Protein AF-A0A8J7ECM5-F1 (afdb_monomer)

pLDDT: mean 88.86, std 8.04, range [59.78, 97.81]

Sequence (67 aa):
MAVNCAVDCKDGCVLGDDCPNLKYTEAATKFITDTSLDQMLAMADEAVRRKMIERASQPPKWVLPEG

Secondary structure (DSSP, 8-state):
----TTTTTTTS-TTGGG-TTGGGHHHHHHHHHHS-HHHHHHHHHHHHHHHHHHHHHSPP---PPP-

Solvent-accessible surface area (backbone atoms only — not comparable to full-atom values): 4369 Å² total; per-residue (Å²): 137,88,81,52,63,87,68,68,26,72,92,47,67,82,57,59,92,72,38,90,61,59,87,45,48,65,60,51,52,47,48,62,71,75,45,51,71,69,56,53,50,53,53,52,52,49,54,51,52,52,52,52,52,51,57,71,72,46,78,86,83,83,78,80,80,85,129

Mean predicted aligned error: 7.89 Å

Foldseek 3Di:
DDDPCVPRQPVHDPVVVPPPCPVCVVVVVCCVVVADPVNVVVVVVVVVVVVVVVVVPDDDDDDDDDD

Structure (mmCIF, N/CA/C/O backbone):
data_AF-A0A8J7ECM5-F1
#
_entry.id   AF-A0A8J7ECM5-F1
#
loop_
_atom_site.group_PDB
_atom_site.id
_atom_site.type_symbol
_atom_site.label_atom_id
_atom_site.label_alt_id
_atom_site.label_comp_id
_atom_site.label_asym_id
_atom_site.label_entity_id
_atom_site.label_seq_id
_atom_site.pdbx_PDB_ins_code
_atom_site.Cartn_x
_atom_site.Cartn_y
_atom_site.Cartn_z
_atom_site.occupancy
_atom_site.B_iso_or_equiv
_atom_site.auth_seq_id
_atom_site.auth_comp_id
_atom_site.auth_asym_id
_atom_site.auth_atom_id
_atom_site.pdbx_PDB_model_num
ATOM 1 N N . MET A 1 1 ? -6.672 -25.078 -1.959 1.00 59.78 1 MET A N 1
ATOM 2 C CA . MET A 1 1 ? -6.688 -24.030 -3.000 1.00 59.78 1 MET A CA 1
ATOM 3 C C . MET A 1 1 ? -5.861 -22.871 -2.469 1.00 59.78 1 MET A C 1
ATOM 5 O O . MET A 1 1 ? -6.120 -22.462 -1.346 1.00 59.78 1 MET A O 1
ATOM 9 N N . ALA A 1 2 ? -4.825 -22.420 -3.176 1.00 79.81 2 ALA A N 1
ATOM 10 C CA . ALA A 1 2 ? -4.061 -21.242 -2.762 1.00 79.81 2 ALA A CA 1
ATOM 11 C C . ALA A 1 2 ? -4.744 -19.995 -3.338 1.00 79.81 2 ALA A C 1
ATOM 13 O O . ALA A 1 2 ? -4.976 -19.951 -4.543 1.00 79.81 2 ALA A O 1
ATOM 14 N N . VAL A 1 3 ? -5.092 -19.026 -2.491 1.00 82.56 3 VAL A N 1
ATOM 15 C CA . VAL A 1 3 ? -5.661 -17.741 -2.924 1.00 82.56 3 VAL A CA 1
ATOM 16 C C . VAL A 1 3 ? -4.521 -16.799 -3.284 1.00 82.56 3 VAL A C 1
ATOM 18 O O . VAL A 1 3 ? -3.620 -16.568 -2.474 1.00 82.56 3 VAL A O 1
ATOM 21 N N . ASN A 1 4 ? -4.557 -16.240 -4.489 1.00 86.44 4 ASN A N 1
ATOM 22 C CA . ASN A 1 4 ? -3.662 -15.168 -4.888 1.00 86.44 4 ASN A CA 1
ATOM 23 C C . ASN A 1 4 ? -4.319 -13.833 -4.542 1.00 86.44 4 ASN A C 1
ATOM 25 O O . ASN A 1 4 ? -5.046 -13.260 -5.349 1.00 86.44 4 ASN A O 1
ATOM 29 N N . CYS A 1 5 ? -4.028 -13.304 -3.353 1.00 85.62 5 CYS A N 1
ATOM 30 C CA . CYS A 1 5 ? -4.636 -12.057 -2.882 1.00 85.62 5 CYS A CA 1
ATOM 31 C C . CYS A 1 5 ? -4.447 -10.862 -3.835 1.00 85.62 5 CYS A C 1
ATOM 33 O O . CYS A 1 5 ? -5.258 -9.945 -3.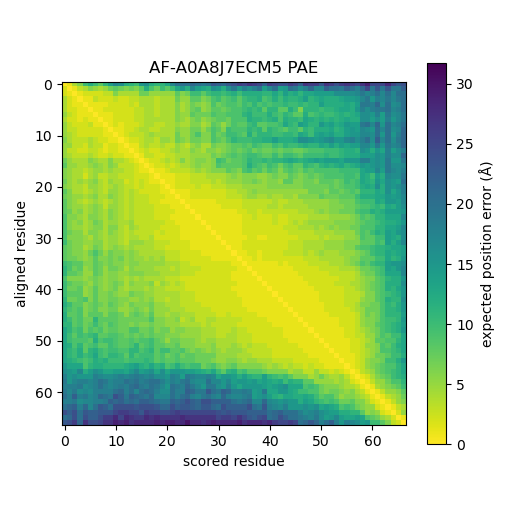796 1.00 85.62 5 CYS A O 1
ATOM 35 N N . ALA A 1 6 ? -3.418 -10.854 -4.691 1.00 85.88 6 ALA A N 1
ATOM 36 C CA . ALA A 1 6 ? -3.208 -9.771 -5.654 1.00 85.88 6 ALA A CA 1
ATOM 37 C C . ALA A 1 6 ? -4.199 -9.799 -6.833 1.00 85.88 6 ALA A C 1
ATOM 39 O O . ALA A 1 6 ? -4.396 -8.778 -7.486 1.00 85.88 6 ALA A O 1
ATOM 40 N N . VAL A 1 7 ? -4.803 -10.956 -7.113 1.00 89.56 7 VAL A N 1
ATOM 41 C CA . VAL A 1 7 ? -5.750 -11.152 -8.220 1.00 89.56 7 VAL A CA 1
ATOM 42 C C . VAL A 1 7 ? -7.158 -11.381 -7.681 1.00 89.56 7 VAL A C 1
ATOM 44 O O . VAL A 1 7 ? -8.094 -10.695 -8.085 1.00 89.56 7 VAL A O 1
ATOM 47 N N . ASP A 1 8 ? -7.294 -12.305 -6.733 1.00 89.31 8 ASP A N 1
ATOM 48 C CA . ASP A 1 8 ? -8.584 -12.804 -6.261 1.00 89.31 8 ASP A CA 1
ATOM 49 C C . ASP A 1 8 ? -9.272 -11.809 -5.320 1.00 89.31 8 ASP A C 1
ATOM 51 O O . ASP A 1 8 ? -10.491 -11.697 -5.328 1.00 89.31 8 ASP A O 1
ATOM 55 N N . CYS A 1 9 ? -8.502 -11.041 -4.540 1.00 88.38 9 CYS A N 1
ATOM 56 C CA . CYS A 1 9 ? -9.042 -10.124 -3.532 1.00 88.38 9 CYS A CA 1
ATOM 57 C C . CYS A 1 9 ? -9.150 -8.664 -4.009 1.00 88.38 9 CYS A C 1
ATOM 59 O O . CYS A 1 9 ? -9.243 -7.762 -3.174 1.00 88.38 9 CYS A O 1
ATOM 61 N N . LYS A 1 10 ? -9.103 -8.402 -5.325 1.00 87.00 10 LYS A N 1
ATOM 62 C CA . LYS A 1 10 ? -9.061 -7.028 -5.865 1.00 87.00 10 LYS A CA 1
ATOM 63 C C . LYS A 1 10 ? -10.275 -6.176 -5.450 1.00 87.00 10 LYS A C 1
ATOM 65 O O . LYS A 1 10 ? -10.126 -4.978 -5.243 1.00 87.00 10 LYS A O 1
ATOM 70 N N . ASP A 1 11 ? -11.444 -6.810 -5.317 1.00 87.12 11 ASP A N 1
ATOM 71 C CA . ASP A 1 11 ? -12.731 -6.170 -4.997 1.00 87.12 11 ASP A CA 1
ATOM 72 C C . ASP A 1 11 ? -13.136 -6.381 -3.524 1.00 87.12 11 ASP A C 1
ATOM 74 O O . ASP A 1 11 ? -14.264 -6.096 -3.126 1.00 87.12 11 ASP A O 1
ATOM 78 N N . GLY A 1 12 ? -12.225 -6.907 -2.703 1.00 80.44 12 GLY A N 1
ATOM 79 C CA . GLY A 1 12 ? -12.500 -7.339 -1.335 1.00 80.44 12 GLY A CA 1
ATOM 80 C C . GLY A 1 12 ? -12.039 -8.772 -1.101 1.00 80.44 12 GLY A C 1
ATOM 81 O O . GLY A 1 12 ? -11.810 -9.535 -2.037 1.00 80.44 12 GLY A O 1
ATOM 82 N N . CYS A 1 13 ? -11.847 -9.149 0.163 1.00 87.69 13 CYS A N 1
ATOM 83 C CA . CYS A 1 13 ? -11.302 -10.466 0.453 1.00 87.69 13 CYS A CA 1
ATOM 84 C C . CYS A 1 13 ? -12.321 -11.585 0.202 1.00 87.69 13 CYS A C 1
ATOM 86 O O . CYS A 1 13 ? -13.360 -11.643 0.853 1.00 87.69 13 CYS A O 1
ATOM 88 N N . VAL A 1 14 ? -11.965 -12.525 -0.677 1.00 90.12 14 VAL A N 1
ATOM 89 C CA . VAL A 1 14 ? -12.791 -13.697 -1.020 1.00 90.12 14 VAL A CA 1
ATOM 90 C C . VAL A 1 14 ? -12.889 -14.738 0.097 1.00 90.12 14 VAL A C 1
ATOM 92 O O . VAL A 1 14 ? -13.744 -15.614 0.041 1.00 90.12 14 VAL A O 1
ATOM 95 N N . LEU A 1 15 ? -12.013 -14.654 1.102 1.00 87.19 1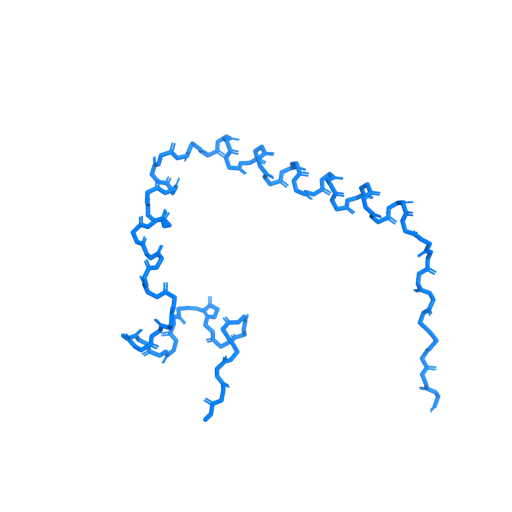5 LEU A N 1
ATOM 96 C CA . LEU A 1 15 ? -11.978 -15.564 2.249 1.00 87.19 15 LEU A CA 1
ATOM 97 C C . LEU A 1 15 ? -12.800 -15.061 3.445 1.00 87.19 15 LEU A C 1
ATOM 99 O O . LEU A 1 15 ? -12.909 -15.773 4.437 1.00 87.19 15 LEU A O 1
ATOM 103 N N . GLY A 1 16 ? -13.360 -13.846 3.378 1.00 85.00 16 GLY A N 1
ATOM 104 C CA . GLY A 1 16 ? -14.081 -13.250 4.504 1.00 85.00 16 GLY A CA 1
ATOM 105 C C . GLY A 1 16 ? -13.214 -13.197 5.767 1.00 85.00 16 GLY A C 1
ATOM 106 O O . GLY A 1 16 ? -12.125 -12.617 5.744 1.00 85.00 16 GLY A O 1
ATOM 107 N N . ASP A 1 17 ? -13.689 -13.842 6.834 1.00 85.81 17 ASP A N 1
ATOM 108 C CA . ASP A 1 17 ? -13.035 -13.901 8.149 1.00 85.81 17 ASP A CA 1
ATOM 109 C C . ASP A 1 17 ? -11.759 -14.763 8.174 1.00 85.81 17 ASP A C 1
ATOM 111 O O . ASP A 1 17 ? -10.932 -14.617 9.072 1.00 85.81 17 ASP A O 1
ATOM 115 N N . ASP A 1 18 ? -11.538 -15.606 7.161 1.00 87.12 18 ASP A N 1
ATOM 116 C CA . ASP A 1 18 ? -10.323 -16.426 7.039 1.00 87.12 18 ASP A CA 1
ATOM 117 C C . ASP A 1 18 ? -9.174 -15.682 6.335 1.00 87.12 18 ASP A C 1
ATOM 119 O O . ASP A 1 18 ? -8.137 -16.258 5.989 1.00 87.12 18 ASP A O 1
ATOM 123 N N . CYS A 1 19 ? -9.332 -14.379 6.089 1.00 85.69 19 CYS A N 1
ATOM 124 C CA . CYS A 1 19 ? -8.304 -13.581 5.447 1.00 85.69 19 CYS A CA 1
ATOM 125 C C . CYS A 1 19 ? -7.043 -13.480 6.334 1.00 85.69 19 CYS A C 1
ATOM 127 O O . CYS A 1 19 ? -7.081 -12.893 7.421 1.00 85.69 19 CYS A O 1
ATOM 129 N N . PRO A 1 20 ? -5.870 -13.946 5.857 1.00 85.69 20 PRO A N 1
ATOM 130 C CA . PRO A 1 20 ? -4.650 -14.002 6.671 1.00 85.69 20 PRO A CA 1
ATOM 131 C C . PRO A 1 20 ? -4.121 -12.617 7.079 1.00 85.69 20 PRO A C 1
ATOM 133 O O . PRO A 1 20 ? -3.281 -12.497 7.975 1.00 85.69 20 PRO A O 1
ATOM 136 N N . ASN A 1 21 ? -4.608 -11.563 6.419 1.00 86.75 21 ASN A N 1
ATOM 137 C CA . ASN A 1 21 ? -4.185 -10.186 6.628 1.00 86.75 21 ASN A CA 1
ATOM 138 C C . ASN A 1 21 ? -5.137 -9.380 7.526 1.00 86.75 21 ASN A C 1
ATOM 140 O O . ASN A 1 21 ? -4.867 -8.204 7.765 1.00 86.75 21 ASN A O 1
ATOM 144 N N . LEU A 1 22 ? -6.204 -9.980 8.075 1.00 87.75 22 LEU A N 1
ATOM 145 C CA . LEU A 1 22 ? -7.156 -9.268 8.947 1.00 87.75 22 LEU A CA 1
ATOM 146 C C . LEU A 1 22 ? -6.502 -8.656 10.181 1.00 87.75 22 LEU A C 1
ATOM 148 O O . LEU A 1 22 ? -6.892 -7.575 10.610 1.00 87.75 22 LEU A O 1
ATOM 152 N N . LYS A 1 23 ? -5.445 -9.285 10.701 1.00 90.44 23 LYS A N 1
ATOM 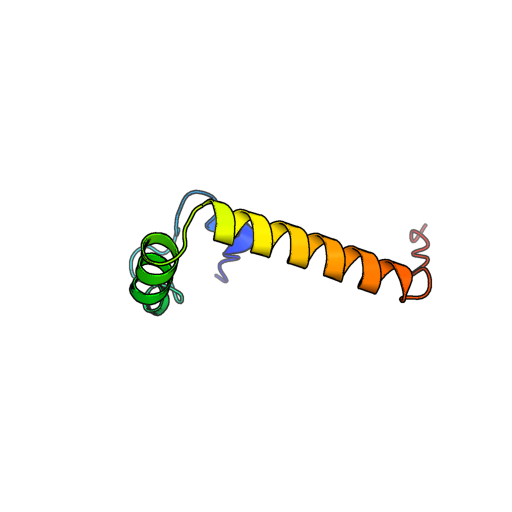153 C CA . LYS A 1 23 ? -4.649 -8.757 11.819 1.00 90.44 23 LYS A CA 1
ATOM 154 C C . LYS A 1 23 ? -4.031 -7.375 11.556 1.00 90.44 23 LYS A C 1
ATOM 156 O O . LYS A 1 23 ? -3.613 -6.715 12.496 1.00 90.44 23 LYS A O 1
ATOM 161 N N . TYR A 1 24 ? -3.947 -6.943 10.297 1.00 92.12 24 TYR A N 1
ATOM 162 C CA . TYR A 1 24 ? -3.398 -5.639 9.919 1.00 92.12 24 TYR A CA 1
ATOM 163 C C . TYR A 1 24 ? -4.466 -4.551 9.745 1.00 92.12 24 TYR A C 1
ATOM 165 O O . TYR A 1 24 ? -4.113 -3.406 9.477 1.00 92.12 24 TYR A O 1
ATOM 173 N N . THR A 1 25 ? -5.753 -4.876 9.8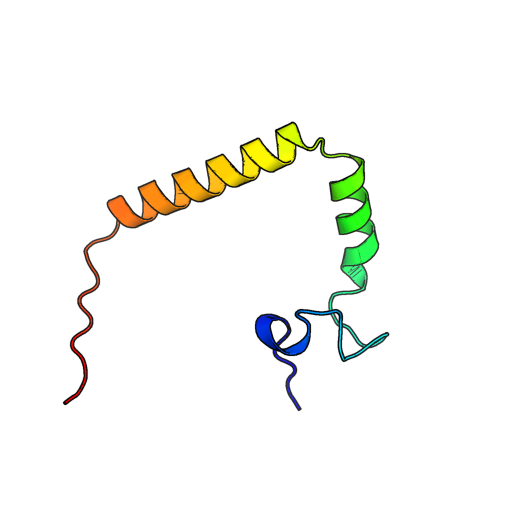99 1.00 90.25 25 THR A N 1
ATOM 174 C CA . THR A 1 25 ? -6.866 -3.926 9.708 1.00 90.25 25 THR A CA 1
ATOM 175 C C . THR A 1 25 ? -6.758 -2.704 10.617 1.00 90.25 25 THR A C 1
ATOM 177 O O . THR A 1 25 ? -6.889 -1.578 10.139 1.00 90.25 25 THR A O 1
ATOM 180 N N . GLU A 1 26 ? -6.451 -2.897 11.901 1.00 94.94 26 GLU A N 1
ATOM 181 C CA . GLU A 1 26 ? -6.281 -1.799 12.862 1.00 94.94 26 GLU A CA 1
ATOM 182 C C . GLU A 1 26 ? -5.110 -0.888 12.472 1.00 94.94 26 GLU A C 1
ATOM 184 O O . GLU A 1 26 ? -5.258 0.331 12.400 1.00 94.94 26 GLU A O 1
ATOM 189 N N . ALA A 1 27 ? -3.959 -1.477 12.137 1.00 96.38 27 ALA A N 1
ATOM 190 C CA . ALA A 1 27 ? -2.778 -0.728 11.719 1.00 96.38 27 ALA A CA 1
ATOM 191 C C . ALA A 1 27 ? -3.026 0.064 10.422 1.00 96.38 27 ALA A C 1
ATOM 193 O O . ALA A 1 27 ? -2.625 1.222 10.324 1.00 96.38 27 ALA A O 1
ATOM 194 N N . ALA A 1 28 ? -3.721 -0.534 9.450 1.00 93.19 28 ALA A N 1
ATOM 195 C CA . ALA A 1 28 ? -4.099 0.133 8.208 1.00 93.19 28 ALA A CA 1
ATOM 196 C C . ALA A 1 28 ? -5.080 1.289 8.458 1.00 93.19 28 ALA A C 1
ATOM 198 O O . ALA A 1 28 ? -4.901 2.378 7.916 1.00 93.19 28 ALA A O 1
ATOM 199 N N . THR A 1 29 ? -6.073 1.080 9.326 1.00 95.25 29 THR A N 1
ATOM 200 C CA . THR A 1 29 ? -7.049 2.114 9.706 1.00 95.25 29 THR A CA 1
ATOM 201 C C . THR A 1 29 ? -6.356 3.292 10.380 1.00 95.25 29 THR A C 1
ATOM 203 O O . THR A 1 29 ? -6.598 4.446 10.022 1.00 95.25 29 THR A O 1
ATOM 206 N N . LYS A 1 30 ? -5.441 3.004 11.311 1.00 97.50 30 LYS A N 1
ATOM 207 C CA . LYS A 1 30 ? -4.635 4.022 11.980 1.00 97.50 30 LYS A CA 1
ATOM 208 C C . LYS A 1 30 ? -3.780 4.801 10.987 1.00 97.50 30 LYS A C 1
ATOM 210 O O . LYS A 1 30 ? -3.789 6.021 11.020 1.00 97.50 30 LYS A O 1
ATOM 215 N N . PHE A 1 31 ? -3.100 4.119 10.066 1.00 96.69 31 PHE A N 1
ATOM 216 C CA . PHE A 1 31 ? -2.297 4.781 9.038 1.00 96.69 31 PHE A CA 1
ATOM 217 C C . PHE A 1 31 ? -3.130 5.752 8.189 1.00 96.69 31 PHE A C 1
ATOM 219 O O . PHE A 1 31 ? -2.724 6.896 8.019 1.00 96.69 31 PHE A O 1
ATOM 226 N N . ILE A 1 32 ? -4.300 5.329 7.702 1.00 94.50 32 ILE A N 1
ATOM 227 C CA . ILE A 1 32 ? -5.177 6.175 6.874 1.00 94.50 32 ILE A CA 1
ATOM 228 C C . ILE A 1 32 ? -5.708 7.377 7.667 1.00 94.50 32 ILE A C 1
ATOM 230 O O . ILE A 1 32 ? -5.864 8.457 7.108 1.00 94.50 32 ILE A O 1
ATOM 234 N N . THR A 1 33 ? -5.985 7.191 8.959 1.00 96.88 33 THR A N 1
ATOM 235 C CA . THR A 1 33 ? -6.522 8.250 9.827 1.00 96.88 33 THR A CA 1
ATOM 236 C C . THR A 1 33 ? -5.447 9.262 10.224 1.00 96.88 33 THR A C 1
ATOM 238 O O . THR A 1 33 ? -5.700 10.464 10.215 1.00 96.88 33 THR A O 1
ATOM 241 N N . ASP A 1 34 ? -4.248 8.781 10.555 1.00 97.75 34 ASP A N 1
ATOM 242 C CA . ASP A 1 34 ? -3.158 9.600 11.092 1.00 97.75 34 ASP A CA 1
ATOM 243 C C . ASP A 1 34 ? -2.298 10.243 9.990 1.00 97.75 34 ASP A C 1
ATOM 245 O O . ASP A 1 34 ? -1.540 11.174 10.266 1.00 97.75 34 ASP A O 1
ATOM 249 N N . THR A 1 35 ? -2.391 9.764 8.745 1.00 96.75 35 THR A N 1
ATOM 250 C CA . THR A 1 35 ? -1.607 10.283 7.615 1.00 96.75 35 THR A CA 1
ATOM 251 C C . THR A 1 35 ? -2.468 11.209 6.770 1.00 96.75 35 THR A C 1
ATOM 253 O O . THR A 1 35 ? -3.514 10.806 6.263 1.00 96.75 35 THR A O 1
ATOM 256 N N . SER A 1 36 ? -2.029 12.454 6.570 1.00 97.56 36 SER A N 1
ATOM 257 C CA . SER A 1 36 ? -2.755 13.376 5.693 1.00 97.56 36 SER A CA 1
ATOM 258 C C . SER A 1 36 ? -2.658 12.949 4.224 1.00 97.56 36 SER A C 1
ATOM 260 O O . SER A 1 36 ? -1.725 12.253 3.813 1.00 97.56 36 SER A O 1
ATOM 262 N N . LEU A 1 37 ? -3.605 13.408 3.400 1.00 96.00 37 LEU A N 1
ATOM 263 C CA . LEU A 1 37 ? -3.568 13.154 1.958 1.00 96.00 37 LEU A CA 1
ATOM 264 C C . LEU A 1 37 ? -2.261 13.657 1.324 1.00 96.00 37 LEU A C 1
ATOM 266 O O . LEU A 1 37 ? -1.643 12.932 0.549 1.00 96.00 37 LEU A O 1
ATOM 270 N N . ASP A 1 38 ? -1.800 14.847 1.709 1.00 97.81 38 ASP A N 1
ATOM 271 C CA . ASP A 1 38 ? -0.547 15.417 1.203 1.00 97.81 38 ASP A CA 1
ATOM 272 C C . ASP A 1 38 ? 0.669 14.553 1.566 1.00 97.81 38 ASP A C 1
ATOM 274 O O . ASP A 1 38 ? 1.554 14.334 0.738 1.00 97.81 38 ASP A O 1
ATOM 278 N N . GLN A 1 39 ? 0.702 14.008 2.787 1.00 97.69 39 GLN A N 1
ATOM 279 C CA . GLN A 1 39 ? 1.762 13.093 3.211 1.00 97.69 39 GLN A CA 1
ATOM 280 C C . GLN A 1 39 ? 1.731 11.785 2.414 1.00 97.69 39 GLN A C 1
ATOM 282 O O . GLN A 1 39 ? 2.782 11.315 1.978 1.00 97.69 39 GLN A O 1
ATOM 287 N N . MET A 1 40 ? 0.545 11.220 2.167 1.00 96.69 40 MET A N 1
ATOM 288 C 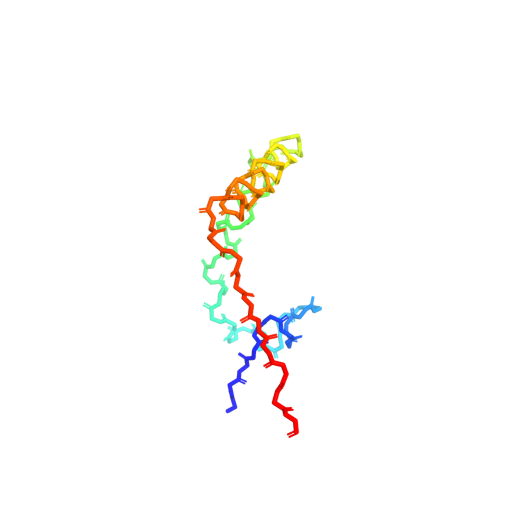CA . MET A 1 40 ? 0.405 10.020 1.334 1.00 96.69 40 MET A CA 1
ATOM 289 C C . MET A 1 40 ? 0.898 10.253 -0.100 1.00 96.69 40 MET A C 1
ATOM 291 O O . MET A 1 40 ? 1.596 9.400 -0.653 1.00 96.69 40 MET A O 1
ATOM 295 N N . LEU A 1 41 ? 0.589 11.411 -0.690 1.00 97.69 41 LEU A N 1
ATOM 296 C CA . LEU A 1 41 ? 1.064 11.779 -2.026 1.00 97.69 41 LEU A CA 1
ATOM 297 C C . LEU A 1 41 ? 2.591 11.931 -2.063 1.00 97.69 41 LEU A C 1
ATOM 299 O O . LEU A 1 41 ? 3.237 11.375 -2.949 1.00 97.69 41 LEU A O 1
ATOM 303 N N . ALA A 1 42 ? 3.184 12.582 -1.058 1.00 97.81 42 ALA A N 1
ATOM 304 C CA . ALA A 1 42 ? 4.637 12.715 -0.957 1.00 97.81 42 ALA A CA 1
ATOM 305 C C . ALA A 1 42 ? 5.350 11.351 -0.859 1.00 97.81 42 ALA A C 1
ATOM 307 O O . ALA A 1 42 ? 6.366 11.129 -1.521 1.00 97.81 42 ALA A O 1
ATOM 308 N N . MET A 1 43 ? 4.797 10.410 -0.082 1.00 96.81 43 MET A N 1
ATOM 309 C CA . MET A 1 43 ? 5.319 9.039 0.012 1.00 96.81 43 MET A CA 1
ATOM 310 C C . MET A 1 43 ? 5.243 8.300 -1.332 1.00 96.81 43 MET A C 1
ATOM 312 O O . MET A 1 43 ? 6.171 7.572 -1.698 1.00 96.81 43 MET A O 1
ATOM 316 N N . ALA A 1 44 ? 4.145 8.475 -2.073 1.00 96.00 44 ALA A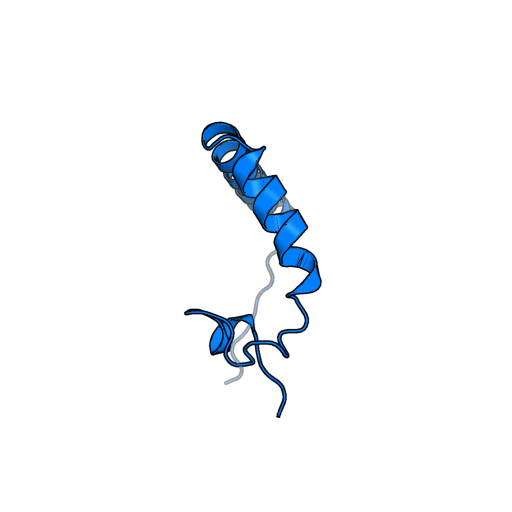 N 1
ATOM 317 C CA . ALA A 1 44 ? 3.971 7.865 -3.388 1.00 96.00 44 ALA A CA 1
ATOM 318 C C . ALA A 1 44 ? 5.006 8.392 -4.397 1.00 96.00 44 ALA A C 1
ATOM 320 O O . ALA A 1 44 ? 5.651 7.595 -5.087 1.00 96.00 44 ALA A O 1
ATOM 321 N N . ASP A 1 45 ? 5.230 9.707 -4.426 1.00 97.44 45 ASP A N 1
ATOM 322 C CA . ASP A 1 45 ? 6.233 10.343 -5.285 1.00 97.44 45 ASP A CA 1
ATOM 323 C C . ASP A 1 45 ? 7.655 9.872 -4.958 1.00 97.44 45 ASP A C 1
ATOM 325 O O . ASP A 1 45 ? 8.436 9.543 -5.860 1.00 97.44 45 ASP A O 1
ATOM 329 N N . GLU A 1 46 ? 7.999 9.764 -3.671 1.00 97.19 46 GLU A N 1
ATOM 330 C CA . GLU A 1 46 ? 9.298 9.238 -3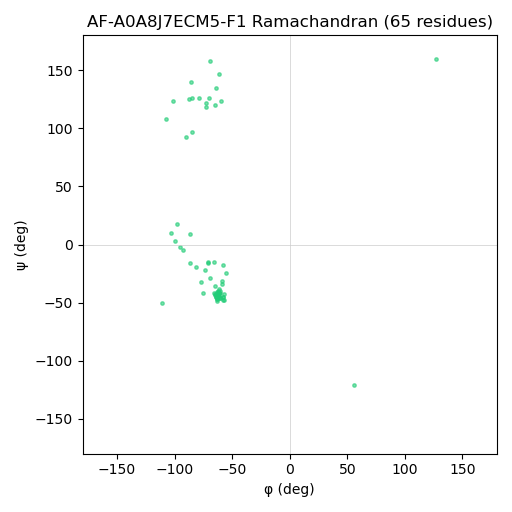.249 1.00 97.19 46 GLU A CA 1
ATOM 331 C C . GLU A 1 46 ? 9.487 7.784 -3.703 1.00 97.19 46 GLU A C 1
ATOM 333 O O . GLU A 1 46 ? 10.545 7.426 -4.232 1.00 97.19 46 GLU A O 1
ATOM 338 N N . ALA A 1 47 ? 8.460 6.940 -3.562 1.00 96.25 47 ALA A N 1
ATOM 339 C CA . ALA A 1 47 ? 8.516 5.549 -3.998 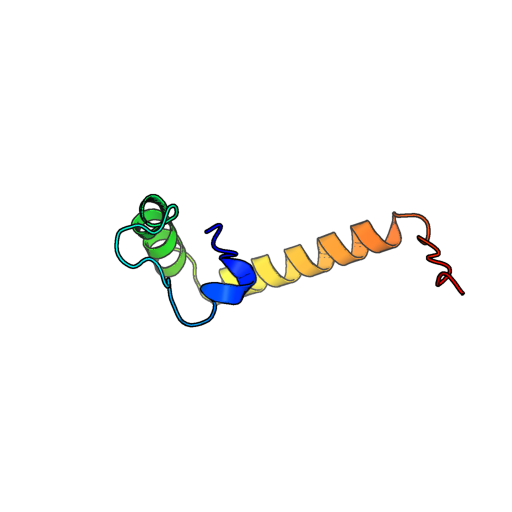1.00 96.25 47 ALA A CA 1
ATOM 340 C C . ALA A 1 47 ? 8.751 5.428 -5.513 1.00 96.25 47 ALA A C 1
ATOM 342 O O . ALA A 1 47 ? 9.560 4.602 -5.951 1.00 96.25 47 ALA A O 1
ATOM 343 N N . VAL A 1 48 ? 8.092 6.269 -6.318 1.00 95.38 48 VAL A N 1
ATOM 344 C CA . VAL A 1 48 ? 8.317 6.342 -7.770 1.00 95.38 48 VAL A CA 1
ATOM 345 C C . VAL A 1 48 ? 9.744 6.793 -8.069 1.00 95.38 48 VAL A C 1
ATOM 347 O O . VAL A 1 48 ? 10.448 6.129 -8.835 1.00 95.38 48 VAL A O 1
ATOM 350 N N . ARG A 1 49 ? 10.211 7.869 -7.428 1.00 95.62 49 ARG A N 1
ATOM 351 C CA . ARG A 1 49 ? 11.573 8.385 -7.609 1.00 95.62 49 ARG A CA 1
ATOM 352 C C . ARG A 1 49 ? 12.628 7.333 -7.266 1.00 95.62 49 ARG A C 1
ATOM 354 O O . ARG A 1 49 ? 13.568 7.144 -8.039 1.00 95.62 49 ARG A O 1
ATOM 361 N N . ARG A 1 50 ? 12.467 6.611 -6.152 1.00 94.50 50 ARG A N 1
ATOM 362 C CA . ARG A 1 50 ? 13.369 5.520 -5.748 1.00 94.50 50 ARG A CA 1
ATOM 363 C C . ARG A 1 50 ? 13.410 4.408 -6.792 1.00 94.50 50 ARG A C 1
ATOM 365 O O . ARG A 1 50 ? 14.500 4.010 -7.189 1.00 94.50 50 ARG A O 1
ATOM 372 N N . LYS A 1 51 ? 12.253 3.965 -7.297 1.00 91.38 51 LYS A N 1
ATOM 373 C CA . LYS A 1 51 ? 12.180 2.962 -8.376 1.00 91.38 51 LYS A CA 1
ATOM 374 C C . LYS A 1 51 ? 12.847 3.441 -9.666 1.00 91.38 51 LYS A C 1
ATOM 376 O O . LYS A 1 51 ? 13.503 2.653 -10.341 1.00 91.38 51 LYS A O 1
ATOM 381 N N . MET A 1 52 ? 12.706 4.721 -10.018 1.00 91.56 52 MET A N 1
ATOM 382 C CA . MET A 1 52 ? 13.377 5.294 -11.190 1.00 91.56 52 MET A CA 1
ATOM 383 C C . MET A 1 52 ? 14.900 5.278 -11.042 1.00 91.56 52 MET A C 1
ATOM 385 O O . MET A 1 52 ? 15.589 4.873 -11.976 1.00 91.56 52 MET A O 1
ATOM 389 N N . ILE A 1 53 ? 15.413 5.684 -9.878 1.00 92.38 53 ILE A N 1
ATOM 390 C CA . ILE A 1 53 ? 16.851 5.657 -9.577 1.00 92.38 53 ILE A CA 1
ATOM 391 C C . ILE A 1 53 ? 17.369 4.216 -9.597 1.00 92.38 53 ILE A C 1
ATOM 393 O O . ILE A 1 53 ? 18.370 3.939 -10.252 1.00 92.38 53 ILE A O 1
ATOM 397 N N . GLU A 1 54 ? 16.661 3.289 -8.947 1.00 90.62 54 GLU A N 1
ATOM 398 C CA . GLU A 1 54 ? 17.014 1.869 -8.933 1.00 90.62 54 GLU A CA 1
ATOM 399 C C . GLU A 1 54 ? 17.089 1.306 -10.361 1.00 90.62 54 GLU A C 1
ATOM 401 O O . GLU A 1 54 ? 18.101 0.715 -10.737 1.00 90.62 54 GLU A O 1
ATOM 406 N N . ARG A 1 55 ? 16.081 1.579 -11.200 1.00 86.19 55 ARG A N 1
ATOM 407 C CA . ARG A 1 55 ? 16.075 1.166 -12.611 1.00 86.19 55 ARG A CA 1
ATOM 408 C C . ARG A 1 55 ? 17.238 1.768 -13.398 1.00 86.19 55 ARG A C 1
ATOM 410 O O . ARG A 1 55 ? 17.809 1.081 -14.233 1.00 86.19 55 ARG A O 1
ATOM 417 N N . ALA A 1 56 ? 17.575 3.035 -13.158 1.00 87.56 56 ALA A N 1
ATOM 418 C CA . ALA A 1 56 ? 18.694 3.697 -13.825 1.00 87.56 56 ALA A CA 1
ATOM 419 C C . ALA A 1 56 ? 20.059 3.138 -13.385 1.00 87.56 56 ALA A C 1
ATOM 421 O O . ALA A 1 56 ? 21.002 3.155 -14.169 1.00 87.56 56 ALA A O 1
ATOM 422 N N . SER A 1 57 ? 20.163 2.636 -12.149 1.00 87.31 57 SER A N 1
ATOM 423 C CA . SER A 1 57 ? 21.385 2.012 -11.624 1.00 87.31 57 SER A CA 1
ATOM 424 C C . SER A 1 57 ? 21.584 0.552 -12.041 1.00 87.31 57 SER A C 1
ATOM 426 O O . SER A 1 57 ? 22.703 0.047 -11.956 1.00 87.31 57 SER A O 1
ATOM 428 N N . GLN A 1 58 ? 20.529 -0.140 -12.480 1.00 82.81 58 GLN A N 1
ATOM 429 C CA . GLN A 1 58 ? 20.627 -1.534 -12.903 1.00 82.81 58 GLN A CA 1
ATOM 430 C C . GLN A 1 58 ? 21.047 -1.638 -14.376 1.00 82.81 58 GLN A C 1
ATOM 432 O O . GLN A 1 58 ? 20.557 -0.879 -15.216 1.00 82.81 58 GLN A O 1
ATOM 437 N N . PRO A 1 59 ? 21.927 -2.595 -14.725 1.00 78.44 59 PRO A N 1
ATOM 438 C CA . PRO A 1 59 ? 22.223 -2.878 -16.120 1.00 78.44 59 PRO A CA 1
ATOM 439 C C . PRO A 1 59 ? 20.946 -3.349 -16.841 1.00 78.44 59 PRO A C 1
ATOM 441 O O . PRO A 1 59 ? 20.105 -4.020 -16.234 1.00 78.44 59 PRO A O 1
ATOM 444 N N . PRO A 1 60 ? 20.776 -3.025 -18.134 1.00 78.00 60 PRO A N 1
ATOM 445 C CA . PRO A 1 60 ? 19.596 -3.429 -18.886 1.00 78.00 60 PRO A CA 1
ATOM 446 C C . PRO A 1 60 ? 19.470 -4.958 -18.909 1.00 78.00 60 PRO A C 1
ATOM 448 O O . PRO A 1 60 ? 20.379 -5.664 -19.351 1.00 78.00 60 PRO A O 1
ATOM 451 N N . LYS A 1 61 ? 18.328 -5.478 -18.443 1.00 77.31 61 LYS A N 1
ATOM 452 C CA . LYS A 1 61 ? 18.002 -6.905 -18.522 1.00 77.31 61 LYS A CA 1
ATOM 453 C C . LYS A 1 61 ? 17.391 -7.199 -19.890 1.00 77.31 61 LYS A C 1
ATOM 455 O O . LYS A 1 61 ? 16.200 -6.988 -20.104 1.00 77.31 61 LYS A O 1
ATOM 460 N N . TRP A 1 62 ? 18.218 -7.666 -20.817 1.00 80.69 62 TRP A N 1
ATOM 461 C CA . TRP A 1 62 ? 17.766 -8.129 -22.126 1.00 80.69 62 TRP A CA 1
ATOM 462 C C . TRP A 1 62 ? 17.058 -9.478 -21.968 1.00 80.69 62 TRP A C 1
ATOM 464 O O . TRP A 1 62 ? 17.667 -10.446 -21.515 1.00 80.69 62 TRP A O 1
ATOM 474 N N . VAL A 1 63 ? 15.772 -9.540 -22.313 1.00 80.19 63 VAL A N 1
ATOM 475 C CA . VAL A 1 63 ? 15.009 -10.793 -22.388 1.00 80.19 63 VAL A CA 1
ATOM 476 C C . VAL A 1 63 ? 14.786 -11.090 -23.866 1.00 80.19 63 VAL A C 1
ATOM 478 O O . VAL A 1 63 ? 14.044 -10.372 -24.533 1.00 80.19 63 VAL A O 1
ATOM 481 N N . LEU A 1 64 ? 15.473 -12.105 -24.390 1.00 78.50 64 LEU A N 1
ATOM 482 C CA . LEU A 1 64 ? 15.218 -12.631 -25.730 1.00 78.50 64 LEU A CA 1
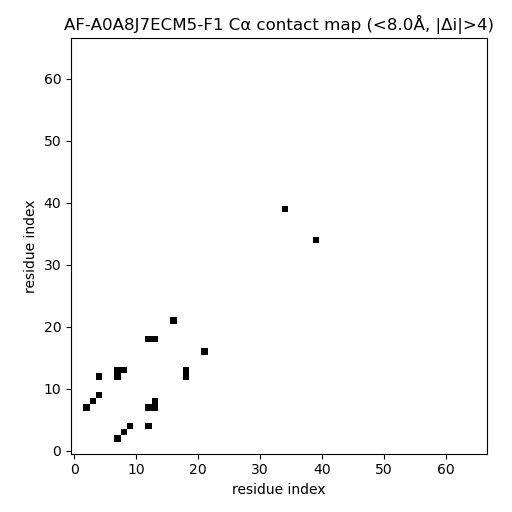ATOM 483 C C . LEU A 1 64 ? 13.977 -13.538 -25.654 1.00 78.50 64 LEU A C 1
ATOM 485 O O . LEU A 1 64 ? 13.959 -14.421 -24.796 1.00 78.50 64 LEU A O 1
ATOM 489 N N . PRO A 1 65 ? 12.939 -13.325 -26.482 1.00 78.12 65 PRO A N 1
ATOM 490 C CA . PRO A 1 65 ? 11.814 -14.250 -26.547 1.00 78.12 65 PRO A CA 1
ATOM 491 C C . PRO A 1 65 ? 12.298 -15.613 -27.059 1.00 78.12 65 PRO A C 1
ATOM 493 O O . PRO A 1 65 ? 13.065 -15.671 -28.021 1.00 78.12 65 PRO A O 1
ATOM 496 N N . GLU A 1 66 ? 11.874 -16.696 -26.406 1.00 78.94 66 GLU A N 1
ATOM 497 C CA . GLU A 1 66 ? 12.125 -18.053 -26.901 1.00 78.94 66 GLU A CA 1
ATOM 498 C C . GLU A 1 66 ? 11.274 -18.271 -28.161 1.00 78.94 66 GLU A C 1
ATOM 500 O O . GLU A 1 66 ? 10.082 -17.950 -28.166 1.00 78.94 66 GLU A O 1
ATOM 505 N N . GLY A 1 67 ? 11.936 -18.679 -29.248 1.00 60.16 67 GLY A N 1
ATOM 506 C CA . GLY A 1 67 ? 11.341 -18.850 -30.577 1.00 60.16 67 GLY A CA 1
ATOM 507 C C . GLY A 1 67 ? 10.512 -20.114 -30.742 1.00 60.16 67 GLY A C 1
ATOM 508 O O . GLY A 1 67 ? 10.528 -20.975 -29.835 1.00 60.16 67 GLY A O 1
#

Radius of gyration: 18.19 Å; Cα contacts (8 Å, |Δi|>4): 11; chains: 1; bounding box: 36×39×43 Å